Protein AF-A0A2V6ZDY0-F1 (afdb_monomer_lite)

Radius of gyration: 24.48 Å; chains: 1; bounding box: 44×66×86 Å

Structure (mmCIF, N/CA/C/O backbone):
data_AF-A0A2V6ZDY0-F1
#
_entry.id   AF-A0A2V6ZDY0-F1
#
loop_
_atom_site.group_PDB
_atom_site.id
_atom_site.type_symbol
_atom_site.label_atom_id
_atom_site.label_alt_id
_atom_site.label_comp_id
_atom_site.label_asym_id
_atom_site.label_entity_id
_atom_site.label_seq_id
_atom_site.pdbx_PDB_ins_code
_atom_site.Cartn_x
_atom_site.Cartn_y
_atom_site.Cartn_z
_atom_site.occupancy
_atom_site.B_iso_or_equiv
_atom_site.auth_seq_id
_atom_site.auth_comp_id
_atom_site.auth_asym_id
_atom_site.auth_atom_id
_atom_site.pdbx_PDB_model_num
ATOM 1 N N . MET A 1 1 ? -23.947 -50.066 73.523 1.00 40.72 1 MET A N 1
ATOM 2 C CA . MET A 1 1 ? -24.669 -50.001 72.232 1.00 40.72 1 MET A CA 1
ATOM 3 C C . MET A 1 1 ? -24.166 -48.778 71.477 1.00 40.72 1 MET A C 1
ATOM 5 O O . MET A 1 1 ? -23.957 -47.750 72.103 1.00 40.72 1 MET A O 1
ATOM 9 N N . ARG A 1 2 ? -23.835 -48.951 70.192 1.00 47.75 2 ARG A N 1
ATOM 10 C CA . ARG A 1 2 ? -23.165 -47.981 69.305 1.00 47.75 2 ARG A CA 1
ATOM 11 C C . ARG A 1 2 ? -24.163 -46.995 68.681 1.00 47.75 2 ARG A C 1
ATOM 13 O O . ARG A 1 2 ? -25.231 -47.442 68.289 1.00 47.75 2 ARG A O 1
ATOM 20 N N . ALA A 1 3 ? -23.743 -45.746 68.481 1.00 42.25 3 ALA A N 1
ATOM 21 C CA . ALA A 1 3 ? -24.005 -44.885 67.309 1.00 42.25 3 ALA A CA 1
ATOM 22 C C . ALA A 1 3 ? -23.307 -43.538 67.598 1.00 42.25 3 ALA A C 1
ATOM 24 O O . ALA A 1 3 ? -23.525 -42.975 68.659 1.00 42.25 3 ALA A O 1
ATOM 25 N N . GLY A 1 4 ? -22.387 -42.976 66.815 1.00 39.25 4 GLY A N 1
ATOM 26 C CA . GLY A 1 4 ? -22.144 -43.068 65.379 1.00 39.25 4 GLY A CA 1
ATOM 27 C C . GLY A 1 4 ? -22.154 -41.634 64.842 1.00 39.25 4 GLY A C 1
ATOM 28 O O . GLY A 1 4 ? -23.179 -41.183 64.349 1.00 39.25 4 GLY A O 1
ATOM 29 N N . ALA A 1 5 ? -21.060 -40.886 65.027 1.00 47.50 5 ALA A N 1
ATOM 30 C CA . ALA A 1 5 ? -20.935 -39.514 64.536 1.00 47.50 5 ALA A CA 1
ATOM 31 C C . ALA A 1 5 ? -20.806 -39.524 63.004 1.00 47.50 5 ALA A C 1
ATOM 33 O O . ALA A 1 5 ? -19.823 -40.032 62.465 1.00 47.50 5 ALA A O 1
ATOM 34 N N . ALA A 1 6 ? -21.806 -38.990 62.305 1.00 48.62 6 ALA A N 1
ATOM 35 C CA . ALA A 1 6 ? -21.765 -38.816 60.860 1.00 48.62 6 ALA A CA 1
ATOM 36 C C . ALA A 1 6 ? -20.980 -37.539 60.527 1.00 48.62 6 ALA A C 1
ATOM 38 O O . ALA A 1 6 ? -21.471 -36.425 60.700 1.00 48.62 6 ALA A O 1
ATOM 39 N N . VAL A 1 7 ? -19.743 -37.707 60.063 1.00 50.88 7 VAL A N 1
ATOM 40 C CA . VAL A 1 7 ? -18.960 -36.631 59.451 1.00 50.88 7 VAL A CA 1
ATOM 41 C C . VAL A 1 7 ? -19.483 -36.443 58.027 1.00 50.88 7 VAL A C 1
ATOM 43 O O . VAL A 1 7 ? -19.246 -37.280 57.159 1.00 50.88 7 VAL A O 1
ATOM 46 N N . PHE A 1 8 ? -20.222 -35.361 57.786 1.00 50.41 8 PHE A N 1
ATOM 47 C CA . PHE A 1 8 ? -20.569 -34.924 56.434 1.00 50.41 8 PHE A CA 1
ATOM 48 C C . PHE A 1 8 ? -19.321 -34.314 55.786 1.00 50.41 8 PHE A C 1
ATOM 50 O O . PHE A 1 8 ? -18.966 -33.165 56.039 1.00 50.41 8 PHE A O 1
ATOM 57 N N . ALA A 1 9 ? -18.624 -35.105 54.973 1.00 54.41 9 ALA A N 1
ATOM 58 C CA . ALA A 1 9 ? -17.564 -34.612 54.106 1.00 54.41 9 ALA A CA 1
ATOM 59 C C . ALA A 1 9 ? -18.200 -34.002 52.847 1.00 54.41 9 ALA A C 1
ATOM 61 O O . ALA A 1 9 ? -18.567 -34.714 51.913 1.00 54.41 9 ALA A O 1
ATOM 62 N N . THR A 1 10 ? -18.367 -32.681 52.830 1.00 58.47 10 THR A N 1
ATOM 63 C CA . THR A 1 10 ? -18.794 -31.943 51.636 1.00 58.47 10 THR A CA 1
ATOM 64 C C . THR A 1 10 ? -17.640 -31.935 50.633 1.00 58.47 10 THR A C 1
ATOM 66 O O . THR A 1 10 ? -16.694 -31.160 50.762 1.00 58.47 10 THR A O 1
ATOM 69 N N . LEU A 1 11 ? -17.684 -32.834 49.651 1.00 55.53 11 LEU A N 1
ATOM 70 C CA . LEU A 1 11 ? -16.706 -32.894 48.569 1.00 55.53 11 LEU A CA 1
ATOM 71 C C . LEU A 1 11 ? -16.993 -31.750 47.579 1.00 55.53 11 LEU A C 1
ATOM 73 O O . LEU A 1 11 ? -17.871 -31.857 46.727 1.00 55.53 11 LEU A O 1
ATOM 77 N N . LEU A 1 12 ? -16.279 -30.630 47.716 1.00 58.66 12 LEU A N 1
ATOM 78 C CA . LEU A 1 12 ? -16.317 -29.524 46.759 1.00 58.66 12 LEU A CA 1
ATOM 79 C C . LEU A 1 12 ? -15.542 -29.935 45.496 1.00 58.66 12 LEU A C 1
ATOM 81 O O . LEU A 1 12 ? -14.330 -29.752 45.410 1.00 58.66 12 LEU A O 1
ATOM 85 N N . THR A 1 13 ? -16.229 -30.517 44.513 1.00 61.16 13 THR A N 1
ATOM 86 C CA . THR A 1 13 ? -15.677 -30.710 43.166 1.00 61.16 13 THR A CA 1
ATOM 87 C C . THR A 1 13 ? -15.500 -29.350 42.498 1.00 61.16 13 THR A C 1
ATOM 89 O O . THR A 1 13 ? -16.441 -28.791 41.940 1.00 61.16 13 THR A O 1
ATOM 92 N N . VAL A 1 14 ? -14.283 -28.808 42.562 1.00 62.94 14 VAL A N 1
ATOM 93 C CA . VAL A 1 14 ? -13.856 -27.675 41.736 1.00 62.94 14 VAL A CA 1
ATOM 94 C C . VAL A 1 14 ? -13.754 -28.179 40.299 1.00 62.94 14 VAL A C 1
ATOM 96 O O . VAL A 1 14 ? -12.760 -28.786 39.905 1.00 62.94 14 VAL A O 1
ATOM 99 N N . THR A 1 15 ? -14.797 -27.963 39.503 1.00 61.94 15 THR A N 1
ATOM 100 C CA . THR A 1 15 ? -14.704 -28.084 38.049 1.00 61.94 15 THR A CA 1
ATOM 101 C C . THR A 1 15 ? -13.789 -26.970 37.553 1.00 61.94 15 THR A C 1
ATOM 103 O O . THR A 1 15 ? -14.228 -25.831 37.403 1.00 61.94 15 THR A O 1
ATOM 106 N N . LEU A 1 16 ? -12.507 -27.276 37.318 1.00 59.59 16 LEU A N 1
ATOM 107 C CA . LEU A 1 16 ? -11.658 -26.427 36.487 1.00 59.59 16 LEU A CA 1
ATOM 108 C C . LEU A 1 16 ? -12.243 -26.451 35.073 1.00 59.59 16 LEU A C 1
ATOM 110 O O . LEU A 1 16 ? -11.945 -27.335 34.272 1.00 59.59 16 LEU A O 1
ATOM 114 N N . SER A 1 17 ? -13.102 -25.483 34.771 1.00 61.47 17 SER A N 1
ATOM 115 C CA . SER A 1 17 ? -13.429 -25.123 33.401 1.00 61.47 17 SER A CA 1
ATOM 116 C C . SER A 1 17 ? -12.145 -24.613 32.753 1.00 61.47 17 SER A C 1
ATOM 118 O O . SER A 1 17 ? -11.779 -23.447 32.903 1.00 61.47 17 SER A O 1
ATOM 120 N N . VAL A 1 18 ? -11.424 -25.510 32.079 1.00 59.81 18 VAL A N 1
ATOM 121 C CA . VAL A 1 18 ? -10.349 -25.145 31.159 1.00 59.81 18 VAL A CA 1
ATOM 122 C C . VAL A 1 18 ? -11.031 -24.463 29.982 1.00 59.81 18 VAL A C 1
ATOM 124 O O . VAL A 1 18 ? -11.444 -25.110 29.023 1.00 59.81 18 VAL A O 1
ATOM 127 N N . SER A 1 19 ? -11.231 -23.152 30.085 1.00 58.12 19 SER A N 1
ATOM 128 C CA . SER A 1 19 ? -11.614 -22.344 28.937 1.00 58.12 19 SER A CA 1
ATOM 129 C C . SER A 1 19 ? -10.502 -22.502 27.910 1.00 58.12 19 SER A C 1
ATOM 131 O O . SER A 1 19 ? -9.388 -22.026 28.128 1.00 58.12 19 SER A O 1
ATOM 133 N N . SER A 1 20 ? -10.774 -23.196 26.805 1.00 56.38 20 SER A N 1
ATOM 134 C CA . SER A 1 20 ? -9.922 -23.126 25.625 1.00 56.38 20 SER A CA 1
ATOM 135 C C . SER A 1 20 ? -9.924 -21.671 25.165 1.00 56.38 20 SER A C 1
ATOM 137 O O . SER A 1 20 ? -10.830 -21.229 24.462 1.00 56.38 20 SER A O 1
ATOM 139 N N . ALA A 1 21 ? -8.943 -20.893 25.615 1.00 60.25 21 ALA A N 1
ATOM 140 C CA . ALA A 1 21 ? -8.641 -19.615 25.008 1.00 60.25 21 ALA A CA 1
ATOM 141 C C . ALA A 1 21 ? -8.136 -19.933 23.599 1.00 60.25 21 ALA A C 1
ATOM 143 O O . ALA A 1 21 ? -6.970 -20.275 23.414 1.00 60.25 21 ALA A O 1
ATOM 144 N N . PHE A 1 22 ? -9.031 -19.904 22.609 1.00 58.28 22 PHE A N 1
ATOM 145 C CA . PHE A 1 22 ? -8.617 -19.901 21.215 1.00 58.28 22 PHE A CA 1
ATOM 146 C C . PHE A 1 22 ? -7.768 -18.650 21.024 1.00 58.28 22 PHE A C 1
ATOM 148 O O . PHE A 1 22 ? -8.280 -17.530 21.058 1.00 58.28 22 PHE A O 1
ATOM 155 N N . ALA A 1 23 ? -6.456 -18.836 20.900 1.00 67.44 23 ALA A N 1
ATOM 156 C CA . ALA A 1 23 ? -5.560 -17.752 20.562 1.00 67.44 23 ALA A CA 1
ATOM 157 C C . ALA A 1 23 ? -6.001 -17.199 19.202 1.00 67.44 23 ALA A C 1
ATOM 159 O O . ALA A 1 23 ? -5.901 -17.876 18.175 1.00 67.44 23 ALA A O 1
ATOM 160 N N . GLN A 1 24 ? -6.530 -15.978 19.212 1.00 83.75 24 GLN A N 1
ATOM 161 C CA . GLN A 1 24 ? -6.792 -15.212 18.006 1.00 83.75 24 GLN A CA 1
ATOM 162 C C . GLN A 1 24 ? -5.464 -15.056 17.259 1.00 83.75 24 GLN A C 1
ATOM 164 O O . GLN A 1 24 ? -4.550 -14.381 17.726 1.00 83.75 24 GLN A O 1
ATOM 169 N N . SER A 1 25 ? -5.333 -15.776 16.146 1.00 92.38 25 SER A N 1
ATOM 170 C CA . SER A 1 25 ? -4.087 -15.865 15.388 1.00 92.38 25 SER A CA 1
ATOM 171 C C . SER A 1 25 ? -4.087 -14.835 14.268 1.00 92.38 25 SER A C 1
ATOM 173 O O . SER A 1 25 ? -5.083 -14.684 13.567 1.00 92.38 25 SER A O 1
ATOM 175 N N . VAL A 1 26 ? -2.961 -14.151 14.081 1.00 95.94 26 VAL A N 1
ATOM 176 C CA . VAL A 1 26 ? -2.731 -13.298 12.911 1.00 95.94 26 VAL A CA 1
ATOM 177 C C . VAL A 1 26 ? -2.055 -14.143 11.843 1.00 95.94 26 VAL A C 1
ATOM 179 O O . VAL A 1 26 ? -1.012 -14.750 12.091 1.00 95.94 26 VAL A O 1
ATOM 182 N N . LYS A 1 27 ? -2.636 -14.177 10.647 1.00 97.19 27 LYS A N 1
ATOM 183 C CA . LYS A 1 27 ? -2.002 -14.791 9.485 1.00 97.19 27 LYS A CA 1
ATOM 184 C C . LYS A 1 27 ? -0.989 -13.809 8.907 1.00 97.19 27 LYS A C 1
ATOM 186 O O . LYS A 1 27 ? -1.334 -12.675 8.590 1.00 97.19 27 LYS A O 1
ATOM 191 N N . ILE A 1 28 ? 0.252 -14.258 8.743 1.00 97.19 28 ILE A N 1
ATOM 192 C CA . ILE A 1 28 ? 1.325 -13.483 8.114 1.00 97.19 28 ILE A CA 1
ATOM 193 C C . ILE A 1 28 ? 1.657 -14.149 6.784 1.00 97.19 28 ILE A C 1
ATOM 195 O O . ILE A 1 28 ? 2.014 -15.324 6.751 1.00 97.19 28 ILE A O 1
ATOM 199 N N . THR A 1 29 ? 1.525 -13.402 5.692 1.00 96.62 29 THR A N 1
ATOM 200 C CA . THR A 1 29 ? 1.819 -13.880 4.337 1.00 96.62 29 THR A CA 1
ATOM 201 C C . THR A 1 29 ? 2.986 -13.078 3.764 1.00 96.62 29 THR A C 1
ATOM 203 O O . THR A 1 29 ? 2.805 -11.895 3.469 1.00 96.62 29 THR A O 1
ATOM 206 N N . PRO A 1 30 ? 4.177 -13.675 3.599 1.00 95.38 30 PRO A N 1
ATOM 207 C CA . PRO A 1 30 ? 5.261 -13.038 2.866 1.00 95.38 30 PRO A CA 1
ATOM 208 C C . PRO A 1 30 ? 4.873 -12.835 1.401 1.00 95.38 30 PRO A C 1
ATOM 210 O O . PRO A 1 30 ? 4.431 -13.768 0.734 1.00 95.38 30 PRO A O 1
ATOM 213 N N . LEU A 1 31 ? 5.038 -11.613 0.901 1.00 95.69 31 LEU A N 1
ATOM 214 C CA . LEU A 1 31 ? 4.795 -11.244 -0.493 1.00 95.69 31 LEU A CA 1
ATOM 215 C C . LEU A 1 31 ? 6.131 -11.010 -1.205 1.00 95.69 31 LEU A C 1
ATOM 217 O O . LEU A 1 31 ? 6.391 -9.938 -1.761 1.00 95.69 31 LEU A O 1
ATOM 221 N N . GLY A 1 32 ? 6.993 -12.026 -1.135 1.00 94.38 32 GLY A N 1
ATOM 222 C CA . GLY A 1 32 ? 8.278 -12.052 -1.824 1.00 94.38 32 GLY A CA 1
ATOM 223 C C . GLY A 1 32 ? 8.122 -12.041 -3.343 1.00 94.38 32 GLY A C 1
ATOM 224 O O . GLY A 1 32 ? 7.027 -12.219 -3.885 1.00 94.38 32 GLY A O 1
ATOM 225 N N . SER A 1 33 ? 9.218 -11.791 -4.046 1.00 95.12 33 SER A N 1
ATOM 226 C CA . SER A 1 33 ? 9.227 -11.812 -5.511 1.00 95.12 33 SER A CA 1
ATOM 227 C C . SER A 1 33 ? 8.986 -13.213 -6.078 1.00 95.12 33 SER A C 1
ATOM 229 O O . SER A 1 33 ? 8.288 -13.316 -7.084 1.00 95.12 33 SER A O 1
ATOM 231 N N . HIS A 1 34 ? 9.498 -14.260 -5.418 1.00 94.94 34 HIS A N 1
ATOM 232 C CA . HIS A 1 34 ? 9.374 -15.654 -5.850 1.00 94.94 34 HIS A CA 1
ATOM 233 C C . HIS A 1 34 ? 8.734 -16.526 -4.765 1.00 94.94 34 HIS A C 1
ATOM 235 O O . HIS A 1 34 ? 9.012 -16.372 -3.575 1.00 94.94 34 HIS A O 1
ATOM 241 N N . ALA A 1 35 ? 7.867 -17.452 -5.162 1.00 91.50 35 ALA A N 1
ATOM 242 C CA . ALA A 1 35 ? 7.189 -18.352 -4.242 1.00 91.50 35 ALA A CA 1
ATOM 243 C C . ALA A 1 35 ? 8.169 -19.339 -3.582 1.00 91.50 35 ALA A C 1
ATOM 245 O O . ALA A 1 35 ? 8.907 -20.049 -4.257 1.00 91.50 35 ALA A O 1
ATOM 246 N N . GLY A 1 36 ? 8.124 -19.421 -2.249 1.00 87.75 36 GLY A N 1
ATOM 247 C CA . GLY A 1 36 ? 8.929 -20.368 -1.466 1.00 87.75 36 GLY A CA 1
ATOM 248 C C . GLY A 1 36 ? 10.364 -19.922 -1.171 1.00 87.75 36 GLY A C 1
ATOM 249 O O . GLY A 1 36 ? 11.038 -20.593 -0.397 1.00 87.75 36 GLY A O 1
ATOM 250 N N . GLU A 1 37 ? 10.798 -18.784 -1.711 1.00 86.75 37 GLU A N 1
ATOM 251 C CA . GLU A 1 37 ? 12.151 -18.247 -1.551 1.00 86.75 37 GLU A CA 1
ATOM 252 C C . GLU A 1 37 ? 12.149 -16.928 -0.765 1.00 86.75 37 GLU A C 1
ATOM 254 O O . GLU A 1 37 ? 11.126 -16.247 -0.660 1.00 86.75 37 GLU A O 1
ATOM 259 N N . LEU A 1 38 ? 13.313 -16.557 -0.221 1.00 90.75 38 LEU A N 1
ATOM 260 C CA . LEU A 1 38 ? 13.564 -15.220 0.320 1.00 90.75 38 LEU A CA 1
ATOM 261 C C . LEU A 1 38 ? 14.596 -14.512 -0.560 1.00 90.75 38 LEU A C 1
ATOM 263 O O . LEU A 1 38 ? 15.804 -14.688 -0.404 1.00 90.75 38 LEU A O 1
ATOM 267 N N . CYS A 1 39 ? 14.101 -13.712 -1.493 1.00 93.81 39 CYS A N 1
ATOM 268 C CA . CYS A 1 39 ? 14.899 -13.061 -2.520 1.00 93.81 39 CYS A CA 1
ATOM 269 C C . CYS A 1 39 ? 15.440 -11.697 -2.078 1.00 93.81 39 CYS A C 1
ATOM 271 O O . CYS A 1 39 ? 15.018 -11.112 -1.080 1.00 93.81 39 CYS A O 1
ATOM 273 N N . PHE A 1 40 ? 16.394 -11.161 -2.845 1.00 86.75 40 PHE A N 1
ATOM 274 C CA . PHE A 1 40 ? 17.215 -10.012 -2.440 1.00 86.75 40 PHE A CA 1
ATOM 275 C C . PHE A 1 40 ? 16.409 -8.774 -1.982 1.00 86.75 40 PHE A C 1
ATOM 277 O O . PHE A 1 40 ? 16.762 -8.116 -0.999 1.00 86.75 40 PHE A O 1
ATOM 284 N N . ASN A 1 41 ? 15.305 -8.468 -2.674 1.00 88.12 41 ASN A N 1
ATOM 285 C CA . ASN A 1 41 ? 14.450 -7.305 -2.402 1.00 88.12 41 ASN A CA 1
ATOM 286 C C . ASN A 1 41 ? 13.193 -7.639 -1.577 1.00 88.12 41 ASN A C 1
ATOM 288 O O . ASN A 1 41 ? 12.311 -6.789 -1.460 1.00 88.12 41 ASN A O 1
ATOM 292 N N . ASP A 1 42 ? 13.069 -8.847 -1.029 1.00 94.94 42 ASP A N 1
ATOM 293 C CA . ASP A 1 42 ? 11.855 -9.256 -0.328 1.00 94.94 42 ASP A CA 1
ATOM 294 C C . ASP A 1 42 ? 11.723 -8.519 1.013 1.00 94.94 42 ASP A C 1
ATOM 296 O O . ASP A 1 42 ? 12.586 -8.599 1.893 1.00 94.94 42 ASP A O 1
ATOM 300 N N . ARG A 1 43 ? 10.641 -7.740 1.134 1.00 94.25 43 ARG A N 1
ATOM 301 C CA . ARG A 1 43 ? 10.289 -6.923 2.314 1.00 94.25 43 ARG A CA 1
ATOM 302 C C . ARG A 1 43 ? 8.815 -7.041 2.688 1.00 94.25 43 ARG A C 1
ATOM 304 O O . ARG A 1 43 ? 8.474 -6.967 3.866 1.00 94.25 43 ARG A O 1
ATOM 311 N N . ALA A 1 44 ? 7.960 -7.219 1.683 1.00 97.25 44 ALA A N 1
ATOM 312 C CA . ALA A 1 44 ? 6.526 -7.101 1.847 1.00 97.25 44 ALA A CA 1
ATOM 313 C C . ALA A 1 44 ? 5.936 -8.247 2.675 1.00 97.25 44 ALA A C 1
ATOM 315 O O . ALA A 1 44 ? 6.130 -9.426 2.370 1.00 97.25 44 ALA A O 1
ATOM 316 N N . LEU A 1 45 ? 5.153 -7.888 3.690 1.00 97.94 45 LEU A N 1
ATOM 317 C CA . LEU A 1 45 ? 4.371 -8.821 4.499 1.00 97.94 45 LEU A CA 1
ATOM 318 C C . LEU A 1 45 ? 2.912 -8.373 4.513 1.00 97.94 45 LEU A C 1
ATOM 320 O O . LEU A 1 45 ? 2.625 -7.192 4.694 1.00 97.94 45 LEU A O 1
ATOM 324 N N . LEU A 1 46 ? 1.985 -9.314 4.369 1.00 98.25 46 LEU A N 1
ATOM 325 C CA . LEU A 1 46 ? 0.560 -9.069 4.549 1.00 98.25 46 LEU A CA 1
ATOM 326 C C . LEU A 1 46 ? 0.084 -9.739 5.834 1.00 98.25 46 LEU A C 1
ATOM 328 O O . LEU A 1 46 ? 0.102 -10.965 5.949 1.00 98.25 46 LEU A O 1
ATOM 332 N N . PHE A 1 47 ? -0.333 -8.919 6.791 1.00 98.44 47 PHE A N 1
ATOM 333 C CA . PHE A 1 47 ? -0.941 -9.357 8.039 1.00 98.44 47 PHE A CA 1
ATOM 334 C C . PHE A 1 47 ? -2.453 -9.380 7.873 1.00 98.44 47 PHE A C 1
ATOM 336 O O . PHE A 1 47 ? -3.017 -8.419 7.357 1.00 98.44 47 PHE A O 1
ATOM 343 N N . GLU A 1 48 ? -3.099 -10.441 8.335 1.00 98.12 48 GLU A N 1
ATOM 344 C CA . GLU A 1 48 ? -4.552 -10.571 8.379 1.00 98.12 48 GLU A CA 1
ATOM 345 C C . GLU A 1 48 ? -4.959 -11.047 9.768 1.00 98.12 48 GLU A C 1
ATOM 347 O O . GLU A 1 48 ? -4.495 -12.091 10.235 1.00 98.12 48 GLU A O 1
ATOM 352 N N . ASP A 1 49 ? -5.766 -10.246 10.455 1.00 96.56 49 ASP A N 1
ATOM 353 C CA . ASP A 1 49 ? -6.264 -10.591 11.781 1.00 96.56 49 ASP A CA 1
ATOM 354 C C . ASP A 1 49 ? -7.574 -11.408 11.702 1.00 96.56 49 ASP A C 1
ATOM 356 O O . ASP A 1 49 ? -8.152 -11.558 10.623 1.00 96.56 49 ASP A O 1
ATOM 360 N N . PRO A 1 50 ? -8.081 -11.943 12.828 1.00 95.44 50 PRO A N 1
ATOM 361 C CA . PRO A 1 50 ? -9.313 -12.738 12.827 1.00 95.44 50 PRO A CA 1
ATOM 362 C C . PRO A 1 50 ? -10.594 -11.987 12.451 1.00 95.44 50 PRO A C 1
ATOM 364 O O . PRO A 1 50 ? -11.614 -12.637 12.240 1.00 95.44 50 PRO A O 1
ATOM 367 N N . THR A 1 51 ? -10.568 -10.652 12.411 1.00 95.25 51 THR A N 1
ATOM 368 C CA . THR A 1 51 ? -11.693 -9.832 11.927 1.00 95.25 51 THR A CA 1
ATOM 369 C C . THR A 1 51 ? -11.652 -9.663 10.405 1.00 95.25 51 THR A C 1
ATOM 371 O O . THR A 1 51 ? -12.639 -9.277 9.792 1.00 95.25 51 THR A O 1
ATOM 374 N N . GLY A 1 52 ? -10.531 -10.015 9.766 1.00 96.06 52 GLY A N 1
ATOM 375 C CA . GLY A 1 52 ? -10.302 -9.810 8.338 1.00 96.06 52 GLY A CA 1
ATOM 376 C C . GLY A 1 52 ? -9.660 -8.458 8.021 1.00 96.06 52 GLY A C 1
ATOM 377 O O . GLY A 1 52 ? -9.498 -8.118 6.846 1.00 96.06 52 GLY A O 1
ATOM 378 N N . VAL A 1 53 ? -9.243 -7.682 9.030 1.00 98.06 53 VAL A N 1
ATOM 379 C CA . VAL A 1 53 ? -8.439 -6.474 8.814 1.00 98.06 53 VAL A CA 1
ATOM 380 C C . VAL A 1 53 ? -7.078 -6.886 8.260 1.00 98.06 53 VAL A C 1
ATOM 382 O O . VAL A 1 53 ? -6.452 -7.835 8.730 1.00 98.06 53 VAL A O 1
ATOM 385 N N . ARG A 1 54 ? -6.608 -6.159 7.236 1.00 98.56 54 ARG A N 1
ATOM 386 C CA . ARG A 1 54 ? -5.441 -6.534 6.428 1.00 98.56 54 ARG A CA 1
ATOM 387 C C . ARG A 1 54 ? -4.461 -5.380 6.324 1.00 98.56 54 ARG A C 1
ATOM 389 O O . ARG A 1 54 ? -4.826 -4.302 5.848 1.00 98.56 54 ARG A O 1
ATOM 396 N N . ILE A 1 55 ? -3.232 -5.612 6.774 1.00 98.56 55 ILE A N 1
ATOM 397 C CA . ILE A 1 55 ? -2.151 -4.624 6.802 1.00 98.56 55 ILE A CA 1
ATOM 398 C C . ILE A 1 55 ? -1.037 -5.093 5.876 1.00 98.56 55 ILE A C 1
ATOM 400 O O . ILE A 1 55 ? -0.402 -6.114 6.135 1.00 98.56 55 ILE A O 1
ATOM 404 N N . LEU A 1 56 ? -0.779 -4.329 4.820 1.00 98.69 56 LEU A N 1
ATOM 405 C CA . LEU A 1 56 ? 0.401 -4.492 3.986 1.00 98.69 56 LEU A CA 1
ATOM 406 C C . LEU A 1 56 ? 1.561 -3.709 4.602 1.00 98.69 56 LEU A C 1
ATOM 408 O O . LEU A 1 56 ? 1.503 -2.487 4.708 1.00 98.69 56 LEU A O 1
ATOM 412 N N . TYR A 1 57 ? 2.609 -4.411 4.997 1.00 98.44 57 TYR A N 1
ATOM 413 C CA . TYR A 1 57 ? 3.849 -3.846 5.507 1.00 98.44 57 TYR A CA 1
ATOM 414 C C . TYR A 1 57 ? 4.865 -3.760 4.373 1.00 98.44 57 TYR A C 1
ATOM 416 O O . TYR A 1 57 ? 5.145 -4.785 3.760 1.00 98.44 57 TYR A O 1
ATOM 424 N N . ASP A 1 58 ? 5.383 -2.561 4.100 1.00 97.88 58 ASP A N 1
ATOM 425 C CA . ASP A 1 58 ? 6.439 -2.289 3.110 1.00 97.88 58 ASP A CA 1
ATOM 426 C C . ASP A 1 58 ? 6.253 -3.005 1.762 1.00 97.88 58 ASP A C 1
ATOM 428 O O . ASP A 1 58 ? 6.979 -3.939 1.425 1.00 97.88 58 ASP A O 1
ATOM 432 N N . ALA A 1 59 ? 5.295 -2.535 0.954 1.00 97.06 59 ALA A N 1
ATOM 433 C CA . ALA A 1 59 ? 5.013 -3.095 -0.374 1.00 97.06 59 ALA A CA 1
ATOM 434 C C . ALA A 1 59 ? 6.267 -3.238 -1.259 1.00 97.06 59 ALA A C 1
ATOM 436 O O . ALA A 1 59 ? 6.372 -4.181 -2.048 1.00 97.06 59 ALA A O 1
ATOM 437 N N . GLY A 1 60 ? 7.206 -2.295 -1.123 1.00 96.50 60 GLY A N 1
ATOM 438 C CA . GLY A 1 60 ? 8.531 -2.383 -1.710 1.00 96.50 60 GLY A CA 1
ATOM 439 C C . GLY A 1 60 ? 8.519 -2.608 -3.214 1.00 96.50 60 GLY A C 1
ATOM 440 O O . GLY A 1 60 ? 7.649 -2.119 -3.939 1.00 96.50 60 GLY A O 1
ATOM 441 N N . ARG A 1 61 ? 9.505 -3.375 -3.678 1.00 97.19 61 ARG A N 1
ATOM 442 C CA . ARG A 1 61 ? 9.680 -3.734 -5.093 1.00 97.19 61 ARG A CA 1
ATOM 443 C C . ARG A 1 61 ? 9.032 -5.068 -5.469 1.00 97.19 61 ARG A C 1
ATOM 445 O O . ARG A 1 61 ? 9.039 -5.417 -6.643 1.00 97.19 61 ARG A O 1
ATOM 452 N N . THR A 1 62 ? 8.493 -5.819 -4.508 1.00 96.0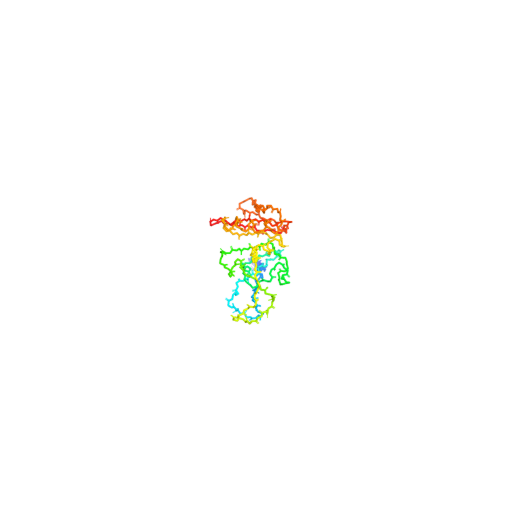0 62 THR A N 1
ATOM 453 C CA . THR A 1 62 ? 8.060 -7.216 -4.717 1.00 96.00 62 THR A CA 1
ATOM 454 C C . THR A 1 62 ? 6.575 -7.382 -4.973 1.00 96.00 62 THR A C 1
ATOM 456 O O . THR A 1 62 ? 6.161 -8.398 -5.528 1.00 96.00 62 THR A O 1
ATOM 459 N N . VAL A 1 63 ? 5.770 -6.386 -4.615 1.00 97.38 63 VAL A N 1
ATOM 460 C CA . VAL A 1 63 ? 4.340 -6.352 -4.927 1.00 97.38 63 VAL A CA 1
ATOM 461 C C . VAL A 1 63 ? 4.134 -5.727 -6.307 1.00 97.38 63 VAL A C 1
ATOM 463 O O . VAL A 1 63 ? 4.700 -4.674 -6.601 1.00 97.38 63 VAL A O 1
ATOM 466 N N . ALA A 1 64 ? 3.310 -6.342 -7.153 1.00 96.69 64 ALA A N 1
ATOM 467 C CA . ALA A 1 64 ? 3.044 -5.922 -8.533 1.00 96.69 64 ALA A CA 1
ATOM 468 C C . ALA A 1 64 ? 1.964 -4.820 -8.630 1.00 96.69 64 ALA A C 1
ATOM 470 O O . ALA A 1 64 ? 1.074 -4.859 -9.482 1.00 96.69 64 ALA A O 1
ATOM 471 N N . GLY A 1 65 ? 2.020 -3.823 -7.742 1.00 96.69 65 GLY A N 1
ATOM 472 C CA . GLY A 1 65 ? 1.047 -2.733 -7.686 1.00 96.69 65 GLY A CA 1
ATOM 473 C C . GLY A 1 65 ? -0.321 -3.124 -7.128 1.00 96.69 65 GLY A C 1
ATOM 474 O O . GLY A 1 65 ? -0.533 -4.203 -6.580 1.00 96.69 65 GLY A O 1
ATOM 475 N N . GLY A 1 66 ? -1.279 -2.205 -7.265 1.00 96.00 66 GLY A N 1
ATOM 476 C CA . GLY A 1 66 ? -2.631 -2.345 -6.716 1.00 96.00 66 GLY A CA 1
ATOM 477 C C . GLY A 1 66 ? -3.451 -3.515 -7.272 1.00 96.00 66 GLY A C 1
ATOM 478 O O . GLY A 1 66 ? -4.381 -3.996 -6.627 1.00 96.00 66 GLY A O 1
ATOM 479 N N . THR A 1 67 ? -3.103 -3.995 -8.462 1.00 94.69 67 THR A N 1
ATOM 480 C CA . THR A 1 67 ? -3.776 -5.113 -9.133 1.00 94.69 67 THR A CA 1
ATOM 481 C C . THR A 1 67 ? -3.110 -6.458 -8.871 1.00 94.69 67 THR A C 1
ATOM 483 O O . THR A 1 67 ? -3.533 -7.452 -9.454 1.00 94.69 67 THR A O 1
ATOM 486 N N . ASP A 1 68 ? -2.077 -6.513 -8.024 1.00 96.94 68 ASP A N 1
ATOM 487 C CA . ASP A 1 68 ? -1.431 -7.771 -7.662 1.00 96.94 68 ASP A CA 1
ATOM 488 C C . ASP A 1 68 ? -2.468 -8.730 -7.041 1.00 96.94 68 ASP A C 1
ATOM 490 O O . ASP A 1 68 ? -3.058 -8.411 -5.998 1.00 96.94 68 ASP A O 1
ATOM 494 N N . PRO A 1 69 ? -2.723 -9.900 -7.659 1.00 94.38 69 PRO A N 1
ATOM 495 C CA . PRO A 1 69 ? -3.784 -10.805 -7.224 1.00 94.38 69 PRO A CA 1
ATOM 496 C C . PRO A 1 69 ? -3.535 -11.377 -5.825 1.00 94.38 69 PRO A C 1
ATOM 498 O O . PRO A 1 69 ? -4.481 -11.789 -5.156 1.00 94.38 69 PRO A O 1
ATOM 501 N N . ARG A 1 70 ? -2.285 -11.360 -5.345 1.00 95.81 70 ARG A N 1
ATOM 502 C CA . ARG A 1 70 ? -1.918 -11.835 -4.005 1.00 95.81 70 ARG A CA 1
ATOM 503 C C . ARG A 1 70 ? -2.423 -10.903 -2.902 1.00 95.81 70 ARG A C 1
ATOM 505 O O . ARG A 1 70 ? -2.572 -11.335 -1.761 1.00 95.81 70 ARG A O 1
ATOM 512 N N . LEU A 1 71 ? -2.698 -9.635 -3.228 1.00 97.19 71 LEU A N 1
ATOM 513 C CA . LEU A 1 71 ? -3.090 -8.635 -2.239 1.00 97.19 71 LEU A CA 1
ATOM 514 C C . LEU A 1 71 ? -4.514 -8.810 -1.733 1.00 97.19 71 LEU A C 1
ATOM 516 O O . LEU A 1 71 ? -4.722 -8.576 -0.554 1.00 97.19 71 LEU A O 1
ATOM 520 N N . GLY A 1 72 ? -5.493 -9.180 -2.567 1.00 96.88 72 GLY A N 1
ATOM 521 C CA . GLY A 1 72 ? -6.920 -9.071 -2.212 1.00 96.88 72 GLY A CA 1
ATOM 522 C C . GLY A 1 72 ? -7.280 -7.668 -1.688 1.00 96.88 72 GLY A C 1
ATOM 523 O O . GLY A 1 72 ? -6.852 -6.668 -2.270 1.00 96.88 72 GLY A O 1
ATOM 524 N N . GLU A 1 73 ? -8.020 -7.593 -0.579 1.00 97.56 73 GLU A N 1
ATOM 525 C CA . GLU A 1 73 ? -8.246 -6.345 0.166 1.00 97.56 73 GLU A CA 1
ATOM 526 C C . GLU A 1 73 ? -7.018 -5.921 0.979 1.00 97.56 73 GLU A C 1
ATOM 528 O O . GLU A 1 73 ? -6.383 -6.743 1.642 1.00 97.56 73 GLU A O 1
ATOM 533 N N . VAL A 1 74 ? -6.714 -4.623 0.976 1.00 98.69 74 VAL A N 1
ATOM 534 C CA . VAL A 1 74 ? -5.659 -4.029 1.808 1.00 98.69 74 VAL A CA 1
ATOM 535 C C . VAL A 1 74 ? -6.247 -2.822 2.515 1.00 98.69 74 VAL A C 1
ATOM 537 O O . VAL A 1 74 ? -6.418 -1.752 1.932 1.00 98.69 74 VAL A O 1
ATOM 540 N N . HIS A 1 75 ? -6.550 -2.992 3.792 1.00 98.75 75 HIS A N 1
ATOM 541 C CA . HIS A 1 75 ? -7.173 -1.957 4.604 1.00 98.75 75 HIS A CA 1
ATOM 542 C C . HIS A 1 75 ? -6.163 -0.885 5.026 1.00 98.75 75 HIS A C 1
ATOM 544 O O . HIS A 1 75 ? -6.482 0.306 5.084 1.00 98.75 75 HIS A O 1
ATOM 550 N N . VAL A 1 76 ? -4.923 -1.304 5.285 1.00 98.62 76 VAL A N 1
ATOM 551 C CA . VAL A 1 76 ? -3.840 -0.440 5.755 1.00 98.62 76 VAL A CA 1
ATOM 552 C C . VAL A 1 76 ? -2.567 -0.740 4.980 1.00 98.62 76 VAL A C 1
ATOM 554 O O . VAL A 1 76 ? -2.226 -1.903 4.786 1.00 98.62 76 VAL A O 1
ATOM 557 N N . VAL A 1 77 ? -1.826 0.301 4.607 1.00 98.56 77 VAL A N 1
ATOM 558 C CA . VAL A 1 77 ? -0.413 0.177 4.244 1.00 98.56 77 VAL A CA 1
ATOM 559 C C . VAL A 1 77 ? 0.421 0.789 5.365 1.00 98.56 77 VAL A C 1
ATOM 561 O O . VAL A 1 77 ? 0.328 1.988 5.632 1.00 98.56 77 VAL A O 1
ATOM 564 N N . LEU A 1 78 ? 1.213 -0.036 6.042 1.00 97.81 78 LEU A N 1
ATOM 565 C CA . LEU A 1 78 ? 2.183 0.388 7.044 1.00 97.81 78 LEU A CA 1
ATOM 566 C C . LEU A 1 78 ? 3.548 0.498 6.363 1.00 97.81 78 LEU A C 1
ATOM 568 O O . LEU A 1 78 ? 4.134 -0.511 5.980 1.00 97.81 78 LEU A O 1
ATOM 572 N N . LEU A 1 79 ? 4.033 1.728 6.199 1.00 97.44 79 LEU A N 1
ATOM 573 C CA . LEU A 1 79 ? 5.340 1.990 5.603 1.00 97.44 79 LEU A CA 1
ATOM 574 C C . LEU A 1 79 ? 6.340 2.332 6.704 1.00 97.44 79 LEU A C 1
ATOM 576 O O . LEU A 1 79 ? 6.115 3.256 7.487 1.00 97.44 79 LEU A O 1
ATOM 580 N N . THR A 1 80 ? 7.459 1.621 6.747 1.00 95.12 80 THR A N 1
ATOM 581 C CA . THR A 1 80 ? 8.491 1.832 7.764 1.00 95.12 80 THR A CA 1
ATOM 582 C C . THR A 1 80 ? 9.338 3.066 7.484 1.00 95.12 80 THR A C 1
ATOM 584 O O . THR A 1 80 ? 9.531 3.895 8.373 1.00 95.12 80 THR A O 1
ATOM 587 N N . HIS A 1 81 ? 9.850 3.203 6.258 1.00 93.81 81 HIS A N 1
ATOM 588 C CA . HIS A 1 81 ? 10.715 4.303 5.831 1.00 93.81 81 HIS A CA 1
ATOM 589 C C . HIS A 1 81 ? 10.770 4.449 4.294 1.00 93.81 81 HIS A C 1
ATOM 591 O O . HIS A 1 81 ? 10.118 3.708 3.564 1.00 93.81 81 HIS A O 1
ATOM 597 N N . ALA A 1 82 ? 11.514 5.447 3.792 1.00 93.12 82 ALA A N 1
ATOM 598 C CA . ALA A 1 82 ? 11.426 5.930 2.404 1.00 93.12 82 ALA A CA 1
ATOM 599 C C . ALA A 1 82 ? 12.427 5.315 1.412 1.00 93.12 82 ALA A C 1
ATOM 601 O O . ALA A 1 82 ? 12.576 5.851 0.313 1.00 93.12 82 ALA A O 1
ATOM 602 N N . HIS A 1 83 ? 13.162 4.261 1.772 1.00 96.75 83 HIS A N 1
ATOM 603 C CA . HIS A 1 83 ? 14.059 3.631 0.801 1.00 96.75 83 HIS A CA 1
ATOM 604 C C . HIS A 1 83 ? 13.268 2.933 -0.305 1.00 96.75 83 HIS A C 1
ATOM 606 O O . HIS A 1 83 ? 12.148 2.471 -0.083 1.00 96.75 83 HIS A O 1
ATOM 612 N N . GLY A 1 84 ? 13.852 2.873 -1.506 1.00 96.25 84 GLY A N 1
ATOM 613 C CA . GLY A 1 84 ? 13.195 2.350 -2.707 1.00 96.25 84 GLY A CA 1
ATOM 614 C C . GLY A 1 84 ? 12.667 0.925 -2.542 1.00 96.25 84 GLY A C 1
ATOM 615 O O . GLY A 1 84 ? 11.571 0.626 -3.005 1.00 96.25 84 GLY A O 1
ATOM 616 N N . ASP A 1 85 ? 13.380 0.075 -1.805 1.00 95.88 85 ASP A N 1
ATOM 617 C CA . ASP A 1 85 ? 12.974 -1.297 -1.500 1.00 95.88 85 ASP A CA 1
ATOM 618 C C . ASP A 1 85 ? 11.829 -1.409 -0.478 1.00 95.88 85 ASP A C 1
ATOM 620 O O . ASP A 1 85 ? 11.238 -2.477 -0.375 1.00 95.88 85 ASP A O 1
ATOM 624 N N . HIS A 1 86 ? 11.443 -0.315 0.190 1.00 97.69 86 HIS A N 1
ATOM 625 C CA . HIS A 1 86 ? 10.305 -0.248 1.120 1.00 97.69 86 HIS A CA 1
ATOM 626 C C . HIS A 1 86 ? 9.119 0.538 0.535 1.00 97.69 86 HIS A C 1
ATOM 628 O O . HIS A 1 86 ? 7.987 0.054 0.502 1.00 97.69 86 HIS A O 1
ATOM 634 N N . ILE A 1 87 ? 9.370 1.747 0.019 1.00 97.62 87 ILE A N 1
ATOM 635 C CA . ILE A 1 87 ? 8.335 2.623 -0.559 1.00 97.62 87 ILE A CA 1
ATOM 636 C C . ILE A 1 87 ? 7.929 2.220 -1.987 1.00 97.62 87 ILE A C 1
ATOM 638 O O . ILE A 1 87 ? 6.838 2.579 -2.450 1.00 97.62 87 ILE A O 1
ATOM 642 N N . GLY A 1 88 ? 8.815 1.500 -2.679 1.00 97.75 88 GLY A N 1
ATOM 643 C CA . GLY A 1 88 ? 8.673 1.071 -4.066 1.00 97.75 88 GLY A CA 1
ATOM 644 C C . GLY A 1 88 ? 8.977 2.184 -5.062 1.00 97.75 88 GLY A C 1
ATOM 645 O O . GLY A 1 88 ? 8.060 2.808 -5.590 1.00 97.75 88 GLY A O 1
ATOM 646 N N . ASP A 1 89 ? 10.257 2.430 -5.344 1.00 97.69 89 ASP A N 1
ATOM 647 C CA . ASP A 1 89 ? 10.701 3.195 -6.526 1.00 97.69 89 ASP A CA 1
ATOM 648 C C . ASP A 1 89 ? 10.415 2.439 -7.841 1.00 97.69 89 ASP A C 1
ATOM 650 O O . ASP A 1 89 ? 10.116 3.035 -8.879 1.00 97.69 89 ASP A O 1
ATOM 654 N N . THR A 1 90 ? 10.430 1.112 -7.756 1.00 97.69 90 THR A N 1
ATOM 655 C CA . THR A 1 90 ? 9.952 0.158 -8.757 1.00 97.69 90 THR A CA 1
ATOM 656 C C . THR A 1 90 ? 8.931 -0.790 -8.121 1.00 97.69 90 THR A C 1
ATOM 658 O O . THR A 1 90 ? 8.744 -0.791 -6.902 1.00 97.69 90 THR A O 1
ATOM 661 N N . LYS A 1 91 ? 8.249 -1.585 -8.943 1.00 97.44 91 LYS A N 1
ATOM 662 C CA . LYS A 1 91 ? 7.317 -2.644 -8.530 1.00 97.44 91 LYS A CA 1
ATOM 663 C C . LYS A 1 91 ? 7.573 -3.905 -9.346 1.00 97.44 91 LYS A C 1
ATOM 665 O O . LYS A 1 91 ? 8.142 -3.814 -10.435 1.00 97.44 91 LYS A O 1
ATOM 670 N N . ALA A 1 92 ? 7.153 -5.063 -8.848 1.00 96.94 92 ALA A N 1
ATOM 671 C CA . ALA A 1 92 ? 7.358 -6.318 -9.561 1.00 96.94 92 ALA A CA 1
ATOM 672 C C . ALA A 1 92 ? 6.647 -6.273 -10.922 1.00 96.94 92 ALA A C 1
ATOM 674 O O . ALA A 1 92 ? 5.520 -5.783 -11.020 1.00 96.94 92 ALA A O 1
ATOM 675 N N . ALA A 1 93 ? 7.295 -6.791 -11.969 1.00 96.88 93 ALA A N 1
ATOM 676 C CA . ALA A 1 93 ? 6.646 -6.971 -13.270 1.00 96.88 93 ALA A CA 1
ATOM 677 C C . ALA A 1 93 ? 5.502 -8.006 -13.193 1.00 96.88 93 ALA A C 1
ATOM 679 O O . ALA A 1 93 ? 4.551 -7.954 -13.968 1.00 96.88 93 ALA A O 1
ATOM 680 N N . GLY A 1 94 ? 5.591 -8.913 -12.220 1.00 94.19 94 GLY A N 1
ATOM 681 C CA . GLY A 1 94 ? 4.592 -9.899 -11.833 1.00 94.19 94 GLY A CA 1
ATOM 682 C C . GLY A 1 94 ? 5.160 -10.813 -10.740 1.00 94.19 94 GLY A C 1
ATOM 683 O O . GLY A 1 94 ? 6.352 -10.715 -10.434 1.00 94.19 94 GLY A O 1
ATOM 684 N N . PRO A 1 95 ? 4.338 -11.689 -10.139 1.00 91.12 95 PRO A N 1
ATOM 685 C CA . PRO A 1 95 ? 4.839 -12.768 -9.291 1.00 91.12 95 PRO A CA 1
ATOM 686 C C . PRO A 1 95 ? 5.804 -13.666 -10.078 1.00 91.12 95 PRO A C 1
ATOM 688 O O . PRO A 1 95 ? 5.561 -13.927 -11.255 1.00 91.12 95 PRO A O 1
ATOM 691 N N . ASP A 1 96 ? 6.888 -14.107 -9.438 1.00 93.94 96 ASP A N 1
ATOM 692 C CA . ASP A 1 96 ? 7.900 -15.015 -10.001 1.00 93.94 96 ASP A CA 1
ATOM 693 C C . ASP A 1 96 ? 8.601 -14.488 -11.272 1.00 93.94 96 ASP A C 1
ATOM 695 O O . ASP A 1 96 ? 9.181 -15.249 -12.047 1.00 93.94 96 ASP A O 1
ATOM 699 N N . ALA A 1 97 ? 8.542 -13.176 -11.523 1.00 94.94 97 ALA A N 1
ATOM 700 C CA . ALA A 1 97 ? 9.160 -12.572 -12.693 1.00 94.94 97 ALA A CA 1
ATOM 701 C C . ALA A 1 97 ? 10.664 -12.328 -12.470 1.00 94.94 97 ALA A C 1
ATOM 703 O O . ALA A 1 97 ? 11.064 -11.634 -11.532 1.00 94.94 97 ALA A O 1
ATOM 704 N N . GLY A 1 98 ? 11.493 -12.805 -13.400 1.00 95.56 98 GLY A N 1
ATOM 705 C CA . GLY A 1 98 ? 12.952 -12.684 -13.336 1.00 95.56 98 GLY A CA 1
ATOM 706 C C . GLY A 1 98 ? 13.599 -13.866 -12.616 1.00 95.56 98 GLY A C 1
ATOM 707 O O . GLY A 1 98 ? 13.152 -14.998 -12.766 1.00 95.56 98 GLY A O 1
ATOM 708 N N . ALA A 1 99 ? 14.682 -13.597 -11.888 1.00 95.31 99 ALA A N 1
ATOM 709 C CA . ALA A 1 99 ? 15.359 -14.569 -11.031 1.00 95.31 99 ALA A CA 1
ATOM 710 C C . ALA A 1 99 ? 15.374 -14.072 -9.580 1.00 95.31 99 ALA A C 1
ATOM 712 O O . ALA A 1 99 ? 15.228 -12.880 -9.329 1.00 95.31 99 ALA A O 1
ATOM 713 N N . CYS A 1 100 ? 15.566 -14.955 -8.602 1.00 94.19 100 CYS A N 1
ATOM 714 C CA . CYS A 1 100 ? 15.499 -14.567 -7.189 1.00 94.19 100 CYS A CA 1
ATOM 715 C C . CYS A 1 100 ? 16.582 -13.547 -6.775 1.00 94.19 100 CYS A C 1
ATOM 717 O O . CYS A 1 100 ? 16.343 -12.639 -5.977 1.00 94.19 100 CYS A O 1
ATOM 719 N N . ASP A 1 101 ? 17.774 -13.641 -7.356 1.00 94.12 101 ASP A N 1
ATOM 720 C CA . ASP A 1 101 ? 18.863 -12.679 -7.168 1.00 94.12 101 ASP A CA 1
ATOM 721 C C . ASP A 1 101 ? 18.727 -11.428 -8.055 1.00 94.12 101 ASP A C 1
ATOM 723 O O . ASP A 1 101 ? 19.294 -10.381 -7.735 1.00 94.12 101 ASP A O 1
ATOM 727 N N . GLN A 1 102 ? 17.931 -11.501 -9.127 1.00 94.88 102 GLN A N 1
ATOM 728 C CA . GLN A 1 102 ? 17.582 -10.379 -10.002 1.00 94.88 102 GLN A CA 1
ATOM 729 C C . GLN A 1 102 ? 16.092 -10.379 -10.397 1.00 94.88 102 GLN A C 1
ATOM 731 O O . GLN A 1 102 ? 15.751 -10.700 -11.544 1.00 94.88 102 GLN A O 1
ATOM 736 N N . PRO A 1 103 ? 15.176 -10.015 -9.474 1.00 95.88 103 PRO A N 1
ATOM 737 C CA . PRO A 1 103 ? 13.754 -9.981 -9.793 1.00 95.88 103 PRO A CA 1
ATOM 738 C C . PRO A 1 103 ? 13.459 -8.928 -10.861 1.00 95.88 103 PRO A C 1
ATOM 740 O O . PRO A 1 103 ? 13.990 -7.815 -10.816 1.00 95.88 103 PRO A O 1
ATOM 743 N N . ALA A 1 104 ? 12.585 -9.255 -11.807 1.00 97.19 104 ALA A N 1
ATOM 744 C CA . ALA A 1 104 ? 12.180 -8.332 -12.853 1.00 97.19 104 ALA A CA 1
ATOM 745 C C . ALA A 1 104 ? 11.210 -7.284 -12.291 1.00 97.19 104 ALA A C 1
ATOM 747 O O . ALA A 1 104 ? 10.146 -7.607 -11.751 1.00 97.19 104 ALA A O 1
ATOM 748 N N . THR A 1 105 ? 11.558 -6.009 -12.453 1.00 97.38 105 THR A N 1
ATOM 749 C CA . THR A 1 105 ? 10.752 -4.883 -11.977 1.00 97.38 105 THR A CA 1
ATOM 750 C C . THR A 1 105 ? 10.431 -3.904 -13.098 1.00 97.38 105 THR A C 1
ATOM 752 O O . THR A 1 105 ? 11.081 -3.860 -14.142 1.00 97.38 105 THR A O 1
ATOM 755 N N . VAL A 1 106 ? 9.399 -3.100 -12.869 1.00 97.88 106 VAL A N 1
ATOM 756 C CA . VAL A 1 106 ? 9.024 -1.957 -13.701 1.00 97.88 106 VAL A CA 1
ATOM 757 C C . VAL A 1 106 ? 9.003 -0.695 -12.848 1.00 97.88 106 VAL A C 1
ATOM 759 O O . VAL A 1 106 ? 8.803 -0.751 -11.633 1.00 97.88 106 VAL A O 1
ATOM 762 N N . SER A 1 107 ? 9.211 0.463 -13.474 1.00 98.00 107 SER A N 1
ATOM 763 C CA . SER A 1 107 ? 9.173 1.745 -12.765 1.00 98.00 107 SER A CA 1
ATOM 764 C C . SER A 1 107 ? 7.816 1.969 -12.090 1.00 98.00 107 SER A C 1
ATOM 766 O O . SER A 1 107 ? 6.771 1.737 -12.699 1.00 98.00 107 SER A O 1
ATOM 768 N N . ALA A 1 108 ? 7.838 2.446 -10.843 1.00 97.81 108 ALA A N 1
ATOM 769 C CA . ALA A 1 108 ? 6.653 2.941 -10.142 1.00 97.81 108 ALA A CA 1
ATOM 770 C C . ALA A 1 108 ? 6.604 4.483 -10.131 1.00 97.81 108 ALA A C 1
ATOM 772 O O . ALA A 1 108 ? 5.760 5.096 -9.472 1.00 97.81 108 ALA A O 1
ATOM 773 N N . ALA A 1 109 ? 7.527 5.147 -10.833 1.00 97.00 109 ALA A N 1
ATOM 774 C CA . ALA A 1 109 ? 7.501 6.592 -10.990 1.00 97.00 109 ALA A CA 1
ATOM 775 C C . ALA A 1 109 ? 6.290 7.033 -11.842 1.00 97.00 109 ALA A C 1
ATOM 777 O O . ALA A 1 109 ? 5.910 6.331 -12.778 1.00 97.00 109 ALA A O 1
ATOM 778 N N . PRO A 1 110 ? 5.697 8.207 -11.555 1.00 96.62 110 PRO A N 1
AT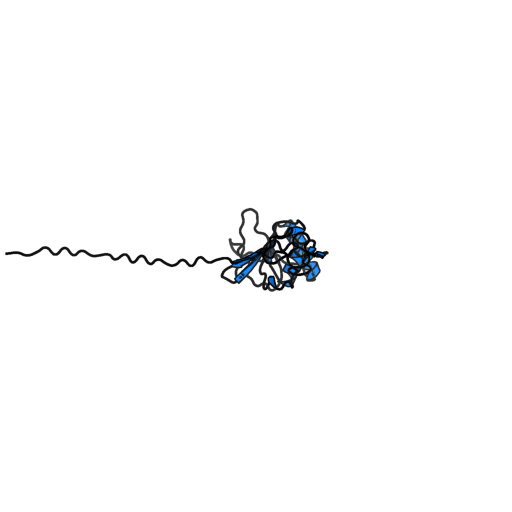OM 779 C CA . PRO A 1 110 ? 6.133 9.198 -10.566 1.00 96.62 110 PRO A CA 1
ATOM 780 C C . PRO A 1 110 ? 5.597 8.961 -9.140 1.00 96.62 110 PRO A C 1
ATOM 782 O O . PRO A 1 110 ? 5.938 9.719 -8.226 1.00 96.62 110 PRO A O 1
ATOM 785 N N . ASN A 1 111 ? 4.766 7.941 -8.906 1.00 97.25 111 ASN A N 1
ATOM 786 C CA . ASN A 1 111 ? 3.941 7.869 -7.696 1.00 97.25 111 ASN A CA 1
ATOM 787 C C . ASN A 1 111 ? 4.510 6.997 -6.573 1.00 97.25 111 ASN A C 1
ATOM 789 O O . ASN A 1 111 ? 4.361 7.391 -5.428 1.00 97.25 111 ASN A O 1
ATOM 793 N N . SER A 1 112 ? 5.312 5.979 -6.865 1.00 98.19 112 SER A N 1
ATOM 794 C CA . SER A 1 112 ? 5.729 4.889 -5.965 1.00 98.19 112 SER A CA 1
ATOM 795 C C . SER A 1 112 ? 4.682 3.787 -5.801 1.00 98.19 112 SER A C 1
ATOM 797 O O . SER A 1 112 ? 3.477 4.038 -5.850 1.00 98.19 112 SER A O 1
ATOM 799 N N . ASN A 1 113 ? 5.151 2.562 -5.558 1.00 98.44 113 ASN A N 1
ATOM 800 C CA . ASN A 1 113 ? 4.296 1.381 -5.436 1.00 98.44 113 ASN A CA 1
ATOM 801 C C . ASN A 1 113 ? 3.312 1.512 -4.262 1.00 98.44 113 ASN A C 1
ATOM 803 O O . ASN A 1 113 ? 2.114 1.284 -4.408 1.00 98.44 113 ASN A O 1
ATOM 807 N N . THR A 1 114 ? 3.800 1.980 -3.109 1.00 98.50 114 THR A N 1
ATOM 808 C CA . THR A 1 114 ? 2.967 2.248 -1.926 1.00 98.50 114 THR A CA 1
ATOM 809 C C . THR A 1 114 ? 1.811 3.206 -2.224 1.00 98.50 114 THR A C 1
ATOM 811 O O . THR A 1 114 ? 0.680 2.946 -1.808 1.00 98.50 114 THR A O 1
ATOM 814 N N . ALA A 1 115 ? 2.057 4.295 -2.962 1.00 98.50 115 ALA A N 1
ATOM 815 C CA . ALA A 1 115 ? 1.005 5.250 -3.306 1.00 98.50 115 ALA A CA 1
ATOM 816 C C . ALA A 1 115 ? -0.011 4.657 -4.293 1.00 98.50 115 ALA A C 1
ATOM 818 O O . ALA A 1 115 ? -1.211 4.865 -4.128 1.00 98.50 115 ALA A O 1
ATOM 819 N N . GLU A 1 116 ? 0.451 3.894 -5.288 1.00 98.62 116 GLU A N 1
ATOM 820 C CA . GLU A 1 116 ? -0.421 3.201 -6.243 1.00 98.62 116 GLU A CA 1
ATOM 821 C C . GLU A 1 116 ? -1.337 2.181 -5.559 1.00 98.62 116 GLU A C 1
ATOM 823 O O . GLU A 1 116 ? -2.545 2.160 -5.814 1.00 98.62 116 GLU A O 1
ATOM 828 N N . ILE A 1 117 ? -0.789 1.370 -4.650 1.00 98.81 117 ILE A N 1
ATOM 829 C CA . ILE A 1 117 ? -1.561 0.375 -3.901 1.00 98.81 117 ILE A CA 1
ATOM 830 C C . ILE A 1 117 ? -2.597 1.069 -3.023 1.00 98.81 117 ILE A C 1
ATOM 832 O O . ILE A 1 117 ? -3.783 0.762 -3.152 1.00 98.81 117 ILE A O 1
ATOM 836 N N . ALA A 1 118 ? -2.184 2.046 -2.209 1.00 98.75 118 ALA A N 1
ATOM 837 C CA . ALA A 1 118 ? -3.095 2.778 -1.334 1.00 98.75 118 ALA A CA 1
ATOM 838 C C . ALA A 1 118 ? -4.224 3.461 -2.120 1.00 98.75 118 ALA A C 1
ATOM 840 O O . ALA A 1 118 ? -5.390 3.380 -1.733 1.00 98.75 118 ALA A O 1
ATOM 841 N N . ALA A 1 119 ? -3.896 4.079 -3.259 1.00 98.69 119 ALA A N 1
ATOM 842 C CA . ALA A 1 119 ? -4.878 4.701 -4.136 1.00 98.69 119 ALA A CA 1
ATOM 843 C C . ALA A 1 119 ? -5.869 3.686 -4.723 1.00 98.69 119 ALA A C 1
ATOM 845 O O . ALA A 1 119 ? -7.056 4.000 -4.798 1.00 98.69 119 ALA A O 1
ATOM 846 N N . SER A 1 120 ? -5.417 2.494 -5.125 1.00 98.50 120 SER A N 1
ATOM 847 C CA . SER A 1 120 ? -6.294 1.469 -5.713 1.00 98.50 120 SER A CA 1
ATOM 848 C C . SER A 1 120 ? -7.169 0.749 -4.681 1.00 98.50 120 SER A C 1
ATOM 850 O O . SER A 1 120 ? -8.302 0.390 -4.987 1.00 98.50 120 SER A O 1
ATOM 852 N N . LYS A 1 121 ? -6.657 0.558 -3.458 1.00 98.62 121 LYS A N 1
ATOM 853 C CA . LYS A 1 121 ? -7.298 -0.214 -2.381 1.00 98.62 121 LYS A CA 1
ATOM 854 C C . LYS A 1 121 ? -8.046 0.653 -1.372 1.00 98.62 121 LYS A C 1
ATOM 856 O O . LYS A 1 121 ? -8.585 0.137 -0.403 1.00 98.62 121 LYS A O 1
ATOM 861 N N . ASN A 1 122 ? -8.060 1.973 -1.575 1.00 98.56 122 ASN A N 1
ATOM 862 C CA . ASN A 1 122 ? -8.566 2.948 -0.606 1.00 98.56 122 ASN A CA 1
ATOM 863 C C . ASN A 1 122 ? -7.935 2.785 0.793 1.00 98.56 122 ASN A C 1
ATOM 865 O O . ASN A 1 122 ? -8.583 3.035 1.804 1.00 98.56 122 ASN A O 1
ATOM 869 N N . SER A 1 123 ? -6.672 2.366 0.872 1.00 98.75 123 SER A N 1
ATOM 870 C CA . SER A 1 123 ? -6.044 2.027 2.150 1.00 98.75 123 SER A CA 1
ATOM 871 C C . SER A 1 123 ? -5.757 3.258 3.009 1.00 98.75 123 SER A C 1
ATOM 873 O O . SER A 1 123 ? -5.412 4.334 2.510 1.00 98.75 123 SER A O 1
ATOM 875 N N . ALA A 1 124 ? -5.794 3.071 4.327 1.00 98.44 124 ALA A N 1
ATOM 876 C CA . ALA A 1 124 ? -5.144 3.983 5.256 1.00 98.44 124 ALA A CA 1
ATOM 877 C C . ALA A 1 124 ? -3.621 3.799 5.177 1.00 98.44 124 ALA A C 1
ATOM 879 O O . ALA A 1 124 ? -3.115 2.702 5.397 1.00 98.44 124 ALA A O 1
ATOM 880 N N . VAL A 1 125 ? -2.872 4.858 4.892 1.00 98.31 125 VAL A N 1
ATOM 881 C CA . VAL A 1 125 ? -1.406 4.829 4.904 1.00 98.31 125 VAL A CA 1
ATOM 882 C C . VAL A 1 125 ? -0.918 5.325 6.251 1.00 98.31 125 VAL A C 1
ATOM 884 O O . VAL A 1 125 ? -1.137 6.485 6.603 1.00 98.31 125 VAL A O 1
ATOM 887 N N . ILE A 1 126 ? -0.255 4.454 7.006 1.00 97.25 126 ILE A N 1
ATOM 888 C CA . ILE A 1 126 ? 0.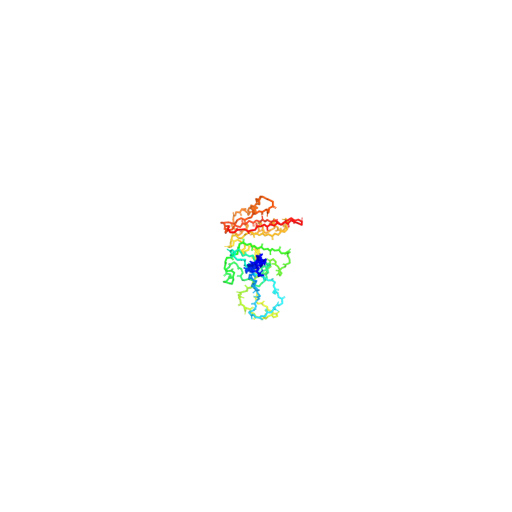268 4.771 8.331 1.00 97.25 126 ILE A CA 1
ATOM 889 C C . ILE A 1 126 ? 1.786 4.896 8.260 1.00 97.25 126 ILE A C 1
ATOM 891 O O . ILE A 1 126 ? 2.482 3.925 7.976 1.00 97.25 126 ILE A O 1
ATOM 895 N N . VAL A 1 127 ? 2.288 6.108 8.507 1.00 95.56 127 VAL A N 1
ATOM 896 C CA . VAL A 1 127 ? 3.715 6.446 8.427 1.00 95.56 127 VAL A CA 1
ATOM 897 C C . VAL A 1 127 ? 4.028 7.719 9.237 1.00 95.56 127 VAL A C 1
ATOM 899 O O . VAL A 1 127 ? 3.148 8.283 9.890 1.00 95.56 127 VAL A O 1
ATOM 902 N N . SER A 1 128 ? 5.283 8.177 9.262 1.00 91.00 128 SER A N 1
ATOM 903 C CA . SER A 1 128 ? 5.670 9.466 9.857 1.00 91.00 128 SER A CA 1
ATOM 904 C C . SER A 1 128 ? 5.001 10.663 9.161 1.00 91.00 128 SER A C 1
ATOM 906 O O . SER A 1 128 ? 4.569 10.569 8.016 1.00 91.00 128 SER A O 1
ATOM 908 N N . ASN A 1 129 ? 4.922 11.814 9.839 1.00 89.50 129 ASN A N 1
ATOM 909 C CA . ASN A 1 129 ? 4.211 12.995 9.323 1.00 89.50 129 ASN A CA 1
ATOM 910 C C . ASN A 1 129 ? 4.724 13.466 7.957 1.00 89.50 129 ASN A C 1
ATOM 912 O O . ASN A 1 129 ? 3.933 13.633 7.029 1.00 89.50 129 ASN A O 1
ATOM 916 N N . ASP A 1 130 ? 6.039 13.642 7.832 1.00 90.00 130 ASP A N 1
ATOM 917 C CA . ASP A 1 130 ? 6.650 14.194 6.618 1.00 90.00 130 ASP A CA 1
ATOM 918 C C . ASP A 1 130 ? 6.462 13.251 5.424 1.00 90.00 130 ASP A C 1
ATOM 920 O O . ASP A 1 130 ? 6.109 13.670 4.320 1.00 90.00 130 ASP A O 1
ATOM 924 N N . MET A 1 131 ? 6.597 11.946 5.665 1.00 92.75 131 MET A N 1
ATOM 925 C CA . MET A 1 131 ? 6.329 10.927 4.656 1.00 92.75 131 MET A CA 1
ATOM 926 C C . MET A 1 131 ? 4.845 10.845 4.299 1.00 92.75 131 MET A C 1
ATOM 928 O O . MET A 1 131 ? 4.498 10.630 3.140 1.00 92.75 131 MET A O 1
ATOM 932 N N . GLY A 1 132 ? 3.967 11.031 5.285 1.00 95.88 132 GLY A N 1
ATOM 933 C CA . GLY A 1 132 ? 2.527 11.088 5.085 1.00 95.88 132 GLY A CA 1
ATOM 934 C C . GLY A 1 132 ? 2.158 12.207 4.117 1.00 95.88 132 GLY A C 1
ATOM 935 O O . GLY A 1 132 ? 1.410 11.967 3.176 1.00 95.88 132 GLY A O 1
ATOM 936 N N . ALA A 1 133 ? 2.749 13.396 4.266 1.00 95.50 133 ALA A N 1
ATOM 937 C CA . ALA A 1 133 ? 2.548 14.508 3.336 1.00 95.50 133 ALA A CA 1
ATOM 938 C C . ALA A 1 133 ? 3.082 14.202 1.922 1.00 95.50 133 ALA A C 1
ATOM 940 O O . ALA A 1 133 ? 2.441 14.536 0.921 1.00 95.50 133 ALA A O 1
ATOM 941 N N . PHE A 1 134 ? 4.234 13.535 1.825 1.00 95.94 134 PHE A N 1
ATOM 942 C CA . PHE A 1 134 ? 4.808 13.102 0.550 1.00 95.94 134 PHE A CA 1
ATOM 943 C C . PHE A 1 134 ? 3.919 12.081 -0.178 1.00 95.94 134 PHE A C 1
ATOM 945 O O . PHE A 1 134 ? 3.619 12.247 -1.363 1.00 95.94 134 PHE A O 1
ATOM 952 N N . LEU A 1 135 ? 3.443 11.054 0.530 1.00 98.12 135 LEU A N 1
ATOM 953 C CA . LEU A 1 135 ? 2.547 10.037 -0.023 1.00 98.12 135 LEU A CA 1
ATOM 954 C C . LEU A 1 135 ? 1.153 10.593 -0.318 1.00 98.12 135 LEU A C 1
ATOM 956 O O . LEU A 1 135 ? 0.579 10.235 -1.341 1.00 98.12 135 LEU A O 1
ATOM 960 N N . ALA A 1 136 ? 0.635 11.516 0.496 1.00 98.31 136 ALA A N 1
ATOM 961 C CA . ALA A 1 136 ? -0.639 12.187 0.238 1.00 98.31 136 ALA A CA 1
ATOM 962 C C . ALA A 1 136 ? -0.644 12.906 -1.115 1.00 98.31 136 ALA A C 1
ATOM 964 O O . ALA A 1 136 ? -1.612 12.786 -1.865 1.00 98.31 136 ALA A O 1
ATOM 965 N N . ARG A 1 137 ? 0.455 13.593 -1.465 1.00 98.31 137 ARG A N 1
ATOM 966 C CA . ARG A 1 137 ? 0.622 14.238 -2.780 1.00 98.31 137 ARG A CA 1
ATOM 967 C C . ARG A 1 137 ? 0.667 13.221 -3.917 1.00 98.31 137 ARG A C 1
ATOM 969 O O . ARG A 1 137 ? 0.056 13.432 -4.956 1.00 98.31 137 ARG A O 1
ATOM 976 N N . LYS A 1 138 ? 1.359 12.098 -3.726 1.00 98.25 138 LYS A N 1
ATOM 977 C CA . LYS A 1 138 ? 1.445 11.024 -4.730 1.00 98.25 138 LYS A CA 1
ATOM 978 C C . LYS A 1 138 ? 0.101 10.334 -4.959 1.00 98.25 138 LYS A C 1
ATOM 980 O O . LYS A 1 138 ? -0.285 10.110 -6.100 1.00 98.25 138 LYS A O 1
ATOM 985 N N . ILE A 1 139 ? -0.644 10.062 -3.892 1.00 98.75 139 ILE A N 1
ATOM 986 C CA . ILE A 1 139 ? -2.009 9.530 -3.975 1.00 98.75 139 ILE A CA 1
ATOM 987 C C . ILE A 1 139 ? -2.936 10.562 -4.632 1.00 98.75 139 ILE A C 1
ATOM 989 O O . ILE A 1 139 ? -3.717 10.203 -5.511 1.00 98.75 139 ILE A O 1
ATOM 993 N N . GLN A 1 140 ? -2.803 11.846 -4.288 1.00 98.56 140 GLN A N 1
ATOM 994 C CA . GLN A 1 140 ? -3.555 12.930 -4.923 1.00 98.56 140 GLN A CA 1
ATOM 995 C C . GLN A 1 140 ? -3.283 13.015 -6.427 1.00 98.56 140 GLN A C 1
ATOM 997 O O . GLN A 1 140 ? -4.227 13.183 -7.194 1.00 98.56 140 GLN A O 1
ATOM 1002 N N . ASN A 1 141 ? -2.036 12.836 -6.870 1.00 98.25 141 ASN A N 1
ATOM 1003 C CA . ASN A 1 141 ? -1.704 12.800 -8.297 1.00 98.25 141 ASN A CA 1
ATOM 1004 C C . ASN A 1 141 ? -2.434 11.669 -9.038 1.00 98.25 141 ASN A C 1
ATOM 1006 O O . ASN A 1 141 ? -2.789 11.834 -10.200 1.00 98.25 141 ASN A O 1
ATOM 1010 N N . ILE A 1 142 ? -2.672 10.533 -8.373 1.00 98.38 142 ILE A N 1
ATOM 1011 C CA . ILE A 1 142 ? -3.415 9.401 -8.944 1.00 98.38 142 ILE A CA 1
ATOM 1012 C C . ILE A 1 142 ? -4.924 9.673 -8.935 1.00 98.38 142 ILE A C 1
ATOM 1014 O O . ILE A 1 142 ? -5.620 9.366 -9.898 1.00 98.38 142 ILE A O 1
ATOM 1018 N N . ARG A 1 143 ? -5.449 10.205 -7.826 1.00 98.12 143 ARG A N 1
ATOM 1019 C CA . ARG A 1 143 ? -6.897 10.314 -7.582 1.00 98.12 143 ARG A CA 1
ATOM 1020 C C . ARG A 1 143 ? -7.511 11.628 -8.063 1.00 98.12 143 ARG A C 1
ATOM 1022 O O . ARG A 1 143 ? -8.733 11.721 -8.119 1.00 98.12 143 ARG A O 1
ATOM 1029 N N . GLY A 1 144 ? -6.696 12.637 -8.365 1.00 98.00 144 GLY A N 1
ATOM 1030 C CA . GLY A 1 144 ? -7.145 13.982 -8.734 1.00 98.00 144 GLY A CA 1
ATOM 1031 C C . GLY A 1 144 ? -7.780 14.776 -7.585 1.00 98.00 144 GLY A C 1
ATOM 1032 O O . GLY A 1 144 ? -8.325 15.850 -7.817 1.00 98.00 144 GLY A O 1
ATOM 1033 N N . ALA A 1 145 ? -7.717 14.267 -6.354 1.00 96.38 145 ALA A N 1
ATOM 1034 C CA . ALA A 1 145 ? -8.311 14.871 -5.167 1.00 96.38 145 ALA A CA 1
ATOM 1035 C C . ALA A 1 145 ? -7.336 14.796 -3.991 1.00 96.38 145 AL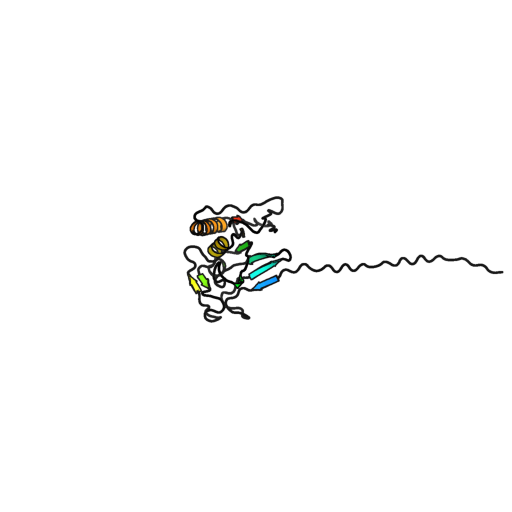A A C 1
ATOM 1037 O O . ALA A 1 145 ? -6.535 13.864 -3.905 1.00 96.38 145 ALA A O 1
ATOM 1038 N N . GLU A 1 146 ? -7.399 15.782 -3.098 1.00 97.44 146 GLU A N 1
ATOM 1039 C CA . GLU A 1 146 ? -6.577 15.803 -1.888 1.00 97.44 146 GLU A CA 1
ATOM 1040 C C . GLU A 1 146 ? -6.780 14.519 -1.074 1.00 97.44 146 GLU A C 1
ATOM 1042 O O . GLU A 1 146 ? -7.909 14.068 -0.866 1.00 97.44 146 GLU A O 1
ATOM 1047 N N . THR A 1 147 ? -5.676 13.928 -0.615 1.00 98.50 147 THR A N 1
ATOM 1048 C CA . THR A 1 147 ? -5.732 12.750 0.255 1.00 98.50 147 THR A CA 1
ATOM 1049 C C . THR A 1 147 ? -5.973 13.212 1.691 1.00 98.50 1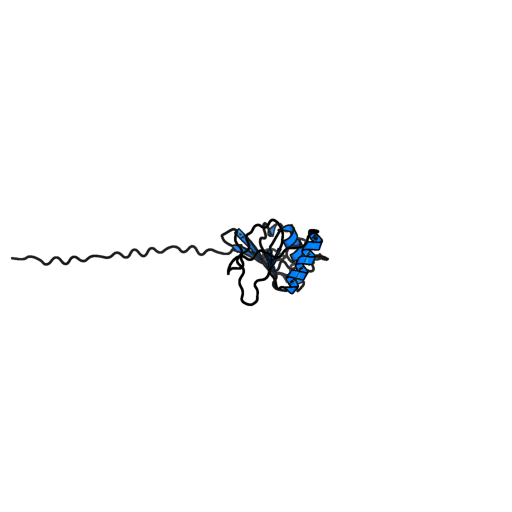47 THR A C 1
ATOM 1051 O O . THR A 1 147 ? -5.083 13.841 2.268 1.00 98.50 147 THR A O 1
ATOM 1054 N N . PRO A 1 148 ? -7.136 12.915 2.296 1.00 97.75 148 PRO A N 1
ATOM 1055 C CA . PRO A 1 148 ? -7.461 13.407 3.625 1.00 97.75 148 PRO A CA 1
ATOM 1056 C C . PRO A 1 148 ? -6.616 12.732 4.711 1.00 97.75 148 PRO A C 1
ATOM 1058 O O . PRO A 1 148 ? -6.069 11.637 4.540 1.00 97.75 148 PRO A O 1
ATOM 1061 N N . ALA A 1 149 ? -6.579 13.353 5.888 1.00 97.12 149 ALA A N 1
ATOM 1062 C CA . ALA A 1 149 ? -6.090 12.691 7.089 1.00 97.12 149 ALA A CA 1
ATOM 1063 C C . ALA A 1 149 ? -7.002 11.512 7.472 1.00 97.12 149 ALA A C 1
ATOM 1065 O O . ALA A 1 149 ? -8.228 11.587 7.359 1.00 97.12 149 ALA A O 1
ATOM 1066 N N . CYS A 1 150 ? -6.416 10.421 7.964 1.00 97.38 150 CYS A N 1
ATOM 1067 C CA . CYS A 1 150 ? -7.197 9.305 8.483 1.00 97.38 150 CYS A CA 1
ATOM 1068 C C . CYS A 1 150 ? -7.944 9.717 9.762 1.00 97.38 150 CYS A C 1
ATOM 1070 O O . CYS A 1 150 ? -7.308 10.296 10.656 1.00 97.38 150 CYS A O 1
ATOM 1072 N N . PRO A 1 151 ? -9.238 9.356 9.908 1.00 94.94 151 PRO A N 1
ATOM 1073 C CA . PRO A 1 151 ? -9.983 9.559 11.149 1.00 94.94 151 PRO A CA 1
ATOM 1074 C C . PRO A 1 151 ? -9.230 8.991 12.350 1.00 94.94 151 PRO A C 1
ATOM 1076 O O . PRO A 1 151 ? -8.537 7.985 12.225 1.00 94.94 151 PRO A O 1
ATOM 1079 N N . ALA A 1 152 ? -9.317 9.653 13.496 1.00 92.50 152 ALA A N 1
ATOM 1080 C CA . ALA A 1 152 ? -8.670 9.203 14.720 1.00 92.50 152 ALA A CA 1
ATOM 1081 C C . ALA A 1 152 ? -9.598 9.489 15.899 1.00 92.50 152 ALA A C 1
ATOM 1083 O O . ALA A 1 152 ? -9.580 10.588 16.452 1.00 92.50 152 ALA A O 1
ATOM 1084 N N . THR A 1 153 ? -10.430 8.514 16.263 1.00 90.25 153 THR A N 1
ATOM 1085 C CA . THR A 1 153 ? -11.389 8.649 17.367 1.00 90.25 153 THR A CA 1
ATOM 1086 C C . THR A 1 153 ? -10.864 8.024 18.656 1.00 90.25 153 THR A C 1
ATOM 1088 O O . THR A 1 153 ? -10.189 6.991 18.649 1.00 90.25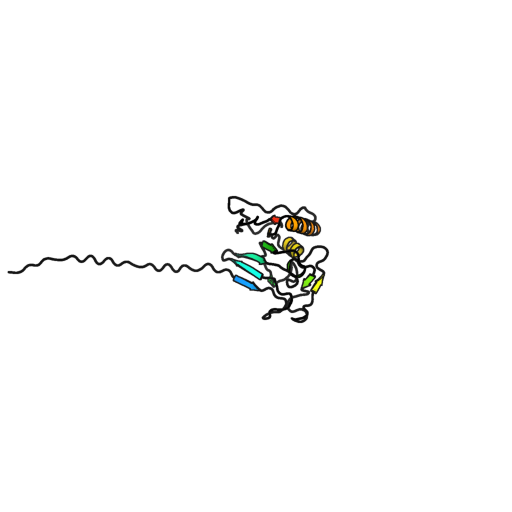 153 THR A O 1
ATOM 1091 N N . GLY A 1 154 ? -11.180 8.663 19.785 1.00 89.69 154 GLY A N 1
ATOM 1092 C CA . GLY A 1 154 ? -10.840 8.174 21.120 1.00 89.69 154 GLY A CA 1
ATOM 1093 C C . GLY A 1 154 ? -9.336 8.048 21.398 1.00 89.69 154 GLY A C 1
ATOM 1094 O O . GLY A 1 154 ? -8.477 8.487 20.634 1.00 89.69 154 GLY A O 1
ATOM 1095 N N . LEU A 1 155 ? -9.012 7.407 22.524 1.00 87.75 155 LEU A N 1
ATOM 1096 C CA . LEU A 1 155 ? -7.628 7.210 22.979 1.00 87.75 155 LEU A CA 1
ATOM 1097 C C . LEU A 1 155 ? -6.844 6.205 22.115 1.00 87.75 155 LEU A C 1
ATOM 1099 O O . LEU A 1 155 ? -5.617 6.175 22.155 1.00 87.75 155 LEU A O 1
ATOM 1103 N N . GLY A 1 156 ? -7.546 5.364 21.349 1.00 88.12 156 GLY A N 1
ATOM 1104 C CA . GLY A 1 156 ? -6.953 4.404 20.415 1.00 88.12 156 GLY A CA 1
ATOM 1105 C C . GLY A 1 156 ? -6.651 4.969 19.028 1.00 88.12 156 GLY A C 1
ATOM 1106 O O . GLY A 1 156 ? -6.093 4.242 18.208 1.00 88.12 156 GLY A O 1
ATOM 1107 N N . ARG A 1 157 ? -7.009 6.236 18.761 1.00 93.06 157 ARG A N 1
ATOM 1108 C CA . ARG A 1 157 ? -6.877 6.878 17.441 1.00 93.06 157 ARG A CA 1
ATOM 1109 C C . ARG A 1 157 ? -7.480 6.003 16.336 1.00 93.06 157 ARG A C 1
ATOM 1111 O O . ARG A 1 157 ? -6.831 5.723 15.331 1.00 93.06 157 ARG A O 1
ATOM 1118 N N . GLU A 1 158 ? -8.702 5.539 16.573 1.00 94.06 158 GLU A N 1
ATOM 1119 C CA . GLU A 1 158 ? -9.335 4.483 15.786 1.00 94.06 158 GLU A CA 1
ATOM 1120 C C . GLU A 1 158 ? -9.637 4.914 14.343 1.00 94.06 158 GLU A C 1
ATOM 1122 O O . GLU A 1 158 ? -10.038 6.054 14.093 1.00 94.06 158 GLU A O 1
ATOM 1127 N N . VAL A 1 159 ? -9.441 3.978 13.407 1.00 95.75 159 VAL A N 1
ATOM 1128 C CA . VAL A 1 159 ? -9.844 4.064 11.995 1.00 95.75 159 VAL A CA 1
ATOM 1129 C C . VAL A 1 159 ? -10.756 2.878 11.683 1.00 95.75 159 VAL A C 1
ATOM 1131 O O . VAL A 1 159 ? -10.341 1.737 11.869 1.00 95.75 159 VAL A O 1
ATOM 1134 N N . THR A 1 160 ? -11.955 3.139 11.161 1.00 96.50 160 THR A N 1
ATOM 1135 C CA . THR A 1 160 ? -12.847 2.087 10.642 1.00 96.50 160 THR A CA 1
ATOM 1136 C C . THR A 1 160 ? -12.531 1.780 9.177 1.00 96.50 160 THR A C 1
ATOM 1138 O O . THR A 1 160 ? -12.315 2.710 8.390 1.00 96.50 160 THR A O 1
ATOM 1141 N N . VAL A 1 161 ? -12.511 0.500 8.814 1.00 97.12 161 VAL A N 1
ATOM 1142 C CA . VAL A 1 161 ? -12.285 -0.044 7.466 1.00 97.12 161 VAL A CA 1
ATOM 1143 C C . VAL A 1 161 ? -13.444 -0.994 7.095 1.00 97.12 161 VAL A C 1
ATOM 1145 O O . VAL A 1 161 ? -14.137 -1.429 7.995 1.00 97.12 161 VAL A O 1
ATOM 1148 N N . PRO A 1 162 ? -13.710 -1.307 5.813 1.00 97.81 162 PRO A N 1
ATOM 1149 C CA . PRO A 1 162 ? -13.083 -0.751 4.623 1.00 97.81 162 PRO A CA 1
ATOM 1150 C C . PRO A 1 162 ? -13.397 0.738 4.458 1.00 97.81 162 PRO A C 1
ATOM 1152 O O . PRO A 1 162 ? -14.433 1.258 4.872 1.00 97.81 162 PRO A O 1
ATOM 1155 N N . ARG A 1 163 ? -12.457 1.456 3.850 1.00 96.94 163 ARG A N 1
ATOM 1156 C CA . ARG A 1 163 ? -12.602 2.881 3.547 1.00 96.94 163 ARG A CA 1
ATOM 1157 C C . ARG A 1 163 ? -13.101 3.051 2.115 1.00 96.94 163 ARG A C 1
ATOM 1159 O O . ARG A 1 163 ? -12.729 2.297 1.222 1.00 96.94 163 ARG A O 1
ATOM 1166 N N . SER A 1 164 ? -13.877 4.103 1.872 1.00 96.81 164 SER A N 1
ATOM 1167 C CA . SER A 1 164 ? -14.288 4.502 0.518 1.00 96.81 164 SER A CA 1
ATOM 1168 C C . SER A 1 164 ? -13.236 5.342 -0.220 1.00 96.81 164 SER A C 1
ATOM 1170 O O . SER A 1 164 ? -13.333 5.537 -1.431 1.00 96.81 164 SER A O 1
ATOM 1172 N N . SER A 1 165 ? -12.228 5.847 0.494 1.00 97.94 165 SER A N 1
ATOM 1173 C CA . SER A 1 165 ? -11.119 6.628 -0.054 1.00 97.94 165 SER A CA 1
ATOM 1174 C C . SER A 1 165 ? -9.844 6.437 0.775 1.00 97.94 165 SER A C 1
ATOM 1176 O O . SER A 1 165 ? -9.938 6.197 1.987 1.00 97.94 165 SER A O 1
ATOM 1178 N N . PRO A 1 166 ? -8.655 6.551 0.151 1.00 98.50 166 PRO A N 1
ATOM 1179 C CA . PRO A 1 166 ? -7.396 6.492 0.877 1.00 98.50 166 PRO A CA 1
ATOM 1180 C C . PRO A 1 166 ? -7.271 7.666 1.845 1.00 98.50 166 PRO A C 1
ATOM 1182 O O . PRO A 1 166 ? -7.863 8.729 1.655 1.00 98.50 166 PRO A O 1
ATOM 1185 N N . CYS A 1 167 ? -6.462 7.479 2.877 1.00 98.44 167 CYS A N 1
ATOM 1186 C CA . CYS A 1 167 ? -6.131 8.530 3.827 1.00 98.44 167 CYS A CA 1
ATOM 1187 C C . CYS A 1 167 ? -4.697 8.359 4.324 1.00 98.44 167 CYS A C 1
ATOM 1189 O O . CYS A 1 167 ? -4.129 7.273 4.213 1.00 98.44 167 CYS A O 1
ATOM 1191 N N . VAL A 1 168 ? -4.115 9.407 4.905 1.00 98.12 168 VAL A N 1
ATOM 1192 C CA . VAL A 1 168 ? -2.793 9.334 5.545 1.00 98.12 168 VAL A CA 1
ATOM 1193 C C . VAL A 1 168 ? -2.892 9.580 7.046 1.00 98.12 168 VAL A C 1
ATOM 1195 O O . VAL A 1 168 ? -3.629 10.446 7.517 1.00 98.12 168 VAL A O 1
ATOM 1198 N N . GLY A 1 169 ? -2.152 8.810 7.831 1.00 96.00 169 GLY A N 1
ATOM 1199 C CA . GLY A 1 169 ? -2.116 8.920 9.280 1.00 96.00 169 GLY A CA 1
ATOM 1200 C C . GLY A 1 169 ? -0.761 8.522 9.847 1.00 96.00 169 GLY A C 1
ATOM 1201 O O . GLY A 1 169 ? 0.106 8.005 9.155 1.00 96.00 169 GLY A O 1
ATOM 1202 N N . ASN A 1 170 ? -0.594 8.755 11.143 1.00 93.25 170 ASN A N 1
ATOM 1203 C CA . ASN A 1 170 ? 0.601 8.398 11.897 1.00 93.25 170 ASN A CA 1
ATOM 1204 C C . ASN A 1 170 ? 0.217 7.651 13.181 1.00 93.25 170 ASN A C 1
ATOM 1206 O O . ASN A 1 170 ? -0.934 7.723 13.642 1.00 93.25 170 ASN A O 1
ATOM 1210 N N . VAL A 1 171 ? 1.204 6.966 13.758 1.00 86.12 171 VAL A N 1
ATOM 1211 C CA . VAL A 1 171 ? 1.112 6.336 15.085 1.00 86.12 171 VAL A CA 1
ATOM 1212 C C . VAL A 1 171 ? 1.495 7.322 16.205 1.00 86.12 171 VAL A C 1
ATOM 1214 O O . VAL A 1 171 ? 1.051 7.148 17.332 1.00 86.12 171 VAL A O 1
ATOM 1217 N N . GLN A 1 172 ? 2.209 8.413 15.877 1.00 80.62 172 GLN A N 1
ATOM 1218 C CA . GLN A 1 172 ? 2.921 9.309 16.813 1.00 80.62 172 GLN A CA 1
ATOM 1219 C C . GLN A 1 172 ? 4.013 8.573 17.615 1.00 80.62 172 GLN A C 1
ATOM 1221 O O . GLN A 1 172 ? 4.016 7.347 17.713 1.00 80.62 172 GLN A O 1
ATOM 1226 N N . LEU A 1 173 ? 4.986 9.309 18.159 1.00 81.06 173 LEU A N 1
ATOM 1227 C CA . LEU A 1 173 ? 6.074 8.711 18.942 1.00 81.06 173 LEU A CA 1
ATOM 1228 C C . LEU A 1 173 ? 5.513 8.030 20.197 1.00 81.06 173 LEU A C 1
ATOM 1230 O O . LEU A 1 173 ? 4.858 8.680 21.007 1.00 81.06 173 LEU A O 1
ATOM 1234 N N . GLY A 1 174 ? 5.747 6.720 20.329 1.00 81.62 174 GLY A N 1
ATOM 1235 C CA . GLY A 1 174 ? 5.226 5.908 21.437 1.00 81.62 174 GLY A CA 1
ATOM 1236 C C . GLY A 1 174 ? 3.700 5.760 21.461 1.00 81.62 174 GLY A C 1
ATOM 1237 O O . GLY A 1 174 ? 3.152 5.261 22.441 1.00 81.62 174 GLY A O 1
ATOM 1238 N N . GLY A 1 175 ? 3.005 6.216 20.417 1.00 86.75 175 GLY A N 1
ATOM 1239 C CA . GLY A 1 175 ? 1.557 6.117 20.334 1.00 86.75 175 GLY A CA 1
ATOM 1240 C C . GLY A 1 175 ? 1.092 4.759 19.822 1.00 86.75 175 GLY A C 1
ATOM 1241 O O . GLY A 1 175 ? 1.875 3.855 19.527 1.00 86.75 175 GLY A O 1
ATOM 1242 N N . LYS A 1 176 ? -0.225 4.625 19.701 1.00 90.00 176 LYS A N 1
ATOM 1243 C CA . LYS A 1 176 ? -0.873 3.483 19.063 1.00 90.00 176 LYS A CA 1
ATOM 1244 C C . LYS A 1 176 ? -1.935 3.976 18.101 1.00 90.00 176 LYS A C 1
ATOM 1246 O O . LYS A 1 176 ? -2.493 5.062 18.279 1.00 90.00 176 LYS A O 1
ATOM 1251 N N . ARG A 1 177 ? -2.240 3.146 17.113 1.00 93.19 177 ARG A N 1
ATOM 1252 C CA . ARG A 1 177 ? -3.388 3.339 16.243 1.00 93.19 177 ARG A CA 1
ATOM 1253 C C . ARG A 1 177 ? -4.130 2.024 16.114 1.00 93.19 177 ARG A C 1
ATOM 1255 O O . ARG A 1 177 ? -3.516 1.005 15.821 1.00 93.19 177 ARG A O 1
ATOM 1262 N N . THR A 1 178 ? -5.429 2.064 16.351 1.00 95.19 178 THR A N 1
ATOM 1263 C CA . THR A 1 178 ? -6.302 0.902 16.232 1.00 95.19 178 THR A CA 1
ATOM 1264 C C . THR A 1 178 ? -7.054 0.974 14.905 1.00 95.19 178 THR A C 1
ATOM 1266 O O . THR A 1 178 ? -7.555 2.032 14.528 1.00 95.19 178 THR A O 1
ATOM 1269 N N . VAL A 1 179 ? -7.132 -0.149 14.197 1.00 95.94 179 VAL A N 1
ATOM 1270 C CA . VAL A 1 179 ? -7.923 -0.294 12.971 1.00 95.94 179 VAL A CA 1
ATOM 1271 C C . VAL A 1 179 ? -8.974 -1.363 13.229 1.00 95.94 179 VAL A C 1
ATOM 1273 O O . VAL A 1 179 ? -8.644 -2.389 13.818 1.00 95.94 179 VAL A O 1
ATOM 1276 N N . ARG A 1 180 ? -10.227 -1.083 12.873 1.00 93.50 180 ARG A N 1
ATOM 1277 C CA . ARG A 1 180 ? -11.373 -1.976 13.094 1.00 93.50 180 ARG A CA 1
ATOM 1278 C C . ARG A 1 180 ? -12.216 -2.056 11.834 1.00 93.50 180 ARG A C 1
ATOM 1280 O O . ARG A 1 180 ? -12.293 -1.060 11.115 1.00 93.50 180 ARG A O 1
ATOM 1287 N N . ASP A 1 181 ? -12.798 -3.216 11.592 1.00 89.06 181 ASP A N 1
ATOM 1288 C CA . ASP A 1 181 ? -13.853 -3.431 10.604 1.00 89.06 181 ASP A CA 1
ATOM 1289 C C . ASP A 1 181 ? -15.189 -2.760 10.997 1.00 89.06 181 ASP A C 1
ATOM 1291 O O . ASP A 1 181 ? -15.303 -2.252 12.144 1.00 89.06 181 ASP A O 1
#

Sequence (181 aa):
MRAGAAVFATLLTVTLSVSSAFAQSVKITPLGSHAGELCFNDRALLFEDPTGVRILYDAGRTVAGGTDPRLGEVHVVLLTHAHGDHIGDTKAAGPDAGACDQPATVSAAPNSNTAEIAASKNSAVIVSNDMGAFLARKIQNIRGAETPACPATGLGREVTVPRSSPCVGNVQLGGKRTVRD

Foldseek 3Di:
DDDDDDDPDPPPPPPPPPPPPPPFDKDKDFLAQEPPDDFDLGDWIWIATPQRAIEIFQQFARAQAQPQPVRPAHAEYEFEDDDCSRQPQWHAPHRPADDRHDGHTDGPPPQTRNLRNCLNRLYEYEDDPVVLVVSQVSVCVVVVDGAAAAQQDDQQGEGEDDDPHYHYYYQPDVRHHHYYD

Secondary structure (DSSP, 8-state):
------------------------PPEEEE--SSTT---TT---EEEE-TT--EEEE--TTTS--TT-TTT---SEEE----SHHHHTSEEESSTT-B-SSSB-EEE-TTT-HHHHHHHHHTPEEE--HHHHHHHHHHHHHHHSS--PBPP-BTTTTBEESS-SS-EEE---TT----EE-

pLDDT: mean 90.31, std 14.21, range [39.25, 98.81]